Protein AF-A0A7Y5DXU1-F1 (afdb_monomer_lite)

pLDDT: mean 72.19, std 14.6, range [39.81, 94.31]

Secondary structure (DSSP, 8-state):
---HHHHHHHHHHHHHSPPPPPPPPPPP--PPP-TTSTT--TT---SS---HHHHH--TTHHHH-EEPP---TTSSPP--SSPPEETT-PPPPHHHHHHHHHHHSHHHHHHHHHHH--

Structure (mmCIF, N/CA/C/O backbone):
data_AF-A0A7Y5DXU1-F1
#
_entry.id   AF-A0A7Y5DXU1-F1
#
loop_
_atom_site.group_PDB
_atom_site.id
_atom_site.type_symbol
_atom_site.label_atom_id
_atom_site.label_alt_id
_atom_site.label_comp_id
_atom_site.label_asym_id
_atom_site.label_entity_id
_atom_site.label_seq_id
_atom_site.pdbx_PDB_ins_code
_atom_site.Cartn_x
_atom_site.Cartn_y
_atom_site.Cartn_z
_atom_site.occupancy
_atom_site.B_iso_or_equiv
_atom_site.auth_seq_id
_atom_site.auth_comp_id
_atom_site.auth_asym_id
_atom_site.auth_atom_id
_atom_site.pdbx_PDB_model_num
ATOM 1 N N . MET A 1 1 ? -37.213 12.270 24.564 1.00 73.56 1 MET A N 1
ATOM 2 C CA . MET A 1 1 ? -37.061 13.292 23.502 1.00 73.56 1 MET A CA 1
ATOM 3 C C . MET A 1 1 ? -35.774 14.067 23.729 1.00 73.56 1 MET A C 1
ATOM 5 O O . MET A 1 1 ? -35.425 14.282 24.883 1.00 73.56 1 MET A O 1
ATOM 9 N N . ALA A 1 2 ? -35.077 14.469 22.664 1.00 76.50 2 ALA A N 1
ATOM 10 C CA . ALA A 1 2 ? -33.925 15.363 22.786 1.00 76.50 2 ALA A CA 1
ATOM 11 C C . ALA A 1 2 ? -34.394 16.794 23.092 1.00 76.50 2 ALA A C 1
ATOM 13 O O . ALA A 1 2 ? -35.406 17.246 22.555 1.00 76.50 2 ALA A O 1
ATOM 14 N N . THR A 1 3 ? -33.677 17.507 23.956 1.00 91.75 3 THR A N 1
ATOM 15 C CA . THR A 1 3 ? -34.022 18.891 24.316 1.00 91.75 3 THR A CA 1
ATOM 16 C C . THR A 1 3 ? -33.665 19.863 23.186 1.00 91.75 3 THR A C 1
ATOM 18 O O . THR A 1 3 ? -32.776 19.586 22.379 1.00 91.75 3 THR A O 1
ATOM 21 N N . LYS A 1 4 ? -34.296 21.049 23.147 1.00 90.94 4 LYS A N 1
ATOM 22 C CA . LYS A 1 4 ? -33.986 22.107 22.155 1.00 90.94 4 LYS A CA 1
ATOM 23 C C . LYS A 1 4 ? -32.494 22.484 22.122 1.00 90.94 4 LYS A C 1
ATOM 25 O O . LYS A 1 4 ? -31.951 22.834 21.080 1.00 90.94 4 LYS A O 1
ATOM 30 N N . ALA A 1 5 ? -31.810 22.392 23.263 1.00 89.06 5 ALA A N 1
ATOM 31 C CA . ALA A 1 5 ? -30.372 22.638 23.348 1.00 89.06 5 ALA A CA 1
ATOM 32 C C . ALA A 1 5 ? -29.541 21.508 22.711 1.00 89.06 5 ALA A C 1
ATOM 34 O O . ALA A 1 5 ? -28.512 21.769 22.089 1.00 89.06 5 ALA A O 1
ATOM 35 N N . GLN A 1 6 ? -29.982 20.253 22.843 1.00 87.75 6 GLN A N 1
ATOM 36 C CA . GLN A 1 6 ? -29.325 19.104 22.216 1.00 87.75 6 GLN A CA 1
ATOM 37 C C . GLN A 1 6 ? -29.503 19.112 20.696 1.00 87.75 6 GLN A C 1
ATOM 39 O O . GLN A 1 6 ? -28.549 18.811 19.981 1.00 87.75 6 GLN A O 1
ATOM 44 N N . THR A 1 7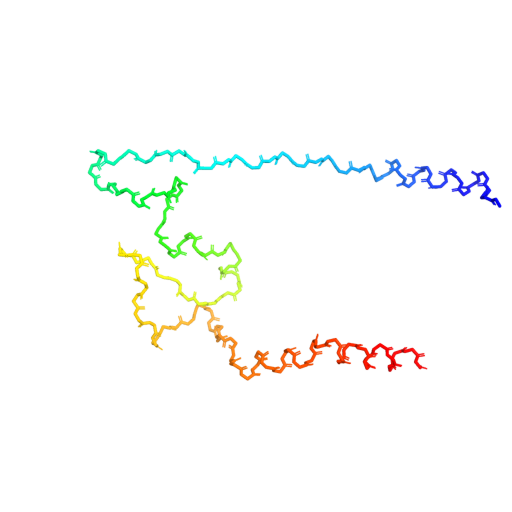 ? -30.680 19.502 20.195 1.00 91.25 7 THR A N 1
ATOM 45 C CA . THR A 1 7 ? -30.907 19.628 18.748 1.00 91.25 7 THR A CA 1
ATOM 46 C C . THR A 1 7 ? -30.045 20.732 18.143 1.00 91.25 7 THR A C 1
ATOM 48 O O . THR A 1 7 ? -29.396 20.480 17.133 1.00 91.25 7 THR A O 1
ATOM 51 N N . LYS A 1 8 ? -29.938 21.900 18.796 1.00 94.31 8 LYS A N 1
ATOM 52 C CA . LYS A 1 8 ? -29.071 22.998 18.335 1.00 94.31 8 LYS A CA 1
ATOM 53 C C . LYS A 1 8 ? -27.597 22.586 18.267 1.00 94.31 8 LYS A C 1
ATOM 55 O O . LYS A 1 8 ? -26.982 22.720 17.220 1.00 94.31 8 LYS A O 1
ATOM 60 N N . ARG A 1 9 ? -27.058 21.978 19.332 1.00 92.19 9 ARG A N 1
ATOM 61 C CA . ARG A 1 9 ? -25.664 21.488 19.338 1.00 92.19 9 ARG A CA 1
ATOM 62 C C . ARG A 1 9 ? -25.399 20.442 18.253 1.00 92.19 9 ARG A C 1
ATOM 64 O O . ARG A 1 9 ? -24.319 20.425 17.673 1.00 92.19 9 ARG A O 1
ATOM 71 N N . ALA A 1 10 ? -26.362 19.560 17.988 1.00 89.81 10 ALA A N 1
ATOM 72 C CA . ALA A 1 10 ? -26.242 18.574 16.919 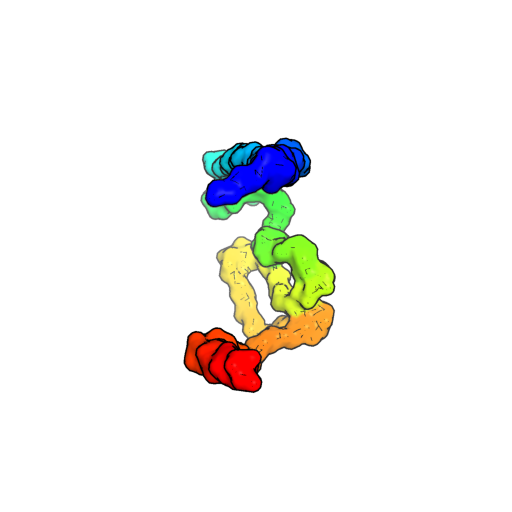1.00 89.81 10 ALA A CA 1
ATOM 73 C C . ALA A 1 10 ? -26.280 19.222 15.525 1.00 89.81 10 ALA A C 1
ATOM 75 O O . ALA A 1 10 ? -25.597 18.743 14.622 1.00 89.81 10 ALA A O 1
ATOM 76 N N . GLN A 1 11 ? -27.052 20.299 15.358 1.00 89.75 11 GLN A N 1
ATOM 77 C CA . GLN A 1 11 ? -27.069 21.116 14.146 1.00 89.75 11 GLN A CA 1
ATOM 78 C C . GLN A 1 11 ? -25.698 21.778 13.935 1.00 89.75 11 GLN A C 1
ATOM 80 O O . GLN A 1 11 ? -25.049 21.515 12.926 1.00 89.75 11 GLN A O 1
ATOM 85 N N . ASP A 1 12 ? -25.196 22.484 14.955 1.00 93.38 12 ASP A N 1
ATOM 86 C CA . ASP A 1 12 ? -23.906 23.184 14.924 1.00 93.38 12 ASP A CA 1
ATOM 87 C C . ASP A 1 12 ? -22.746 22.226 14.577 1.00 93.38 12 ASP A C 1
ATOM 89 O O . ASP A 1 12 ? -21.838 22.565 13.820 1.00 93.38 12 ASP A O 1
ATOM 93 N N . GLN A 1 13 ? -22.779 20.984 15.082 1.00 88.81 13 GLN A N 1
ATOM 94 C CA . GLN A 1 13 ? -21.768 19.962 14.777 1.00 88.81 13 GLN A CA 1
ATOM 95 C C . GLN A 1 13 ? -21.805 19.454 13.330 1.00 88.81 13 GLN A C 1
ATOM 97 O O . GLN A 1 13 ? -20.749 19.106 12.788 1.00 88.81 13 GLN A O 1
ATOM 102 N N . ARG A 1 14 ? -22.994 19.373 12.718 1.00 85.81 14 ARG A N 1
ATOM 103 C CA . ARG A 1 14 ? -23.154 18.987 11.306 1.00 85.81 14 ARG A CA 1
ATOM 104 C C . ARG A 1 14 ? -22.691 20.111 10.390 1.00 85.81 14 ARG A C 1
ATOM 106 O O . ARG A 1 14 ? -21.968 19.838 9.436 1.00 85.81 14 ARG A O 1
ATOM 113 N N . ASP A 1 15 ? -23.038 21.347 10.732 1.00 88.50 15 ASP A N 1
ATOM 114 C CA . ASP A 1 15 ? -22.671 22.533 9.957 1.00 88.50 15 ASP A CA 1
ATOM 115 C C . ASP A 1 15 ? -21.162 22.807 10.038 1.00 88.50 15 ASP A C 1
ATOM 117 O O . ASP A 1 15 ? -20.537 23.158 9.040 1.00 88.50 15 ASP A O 1
ATOM 121 N N . ALA A 1 16 ? -20.538 22.538 11.192 1.00 89.06 16 ALA A N 1
ATOM 122 C CA . ALA A 1 16 ? -19.086 22.615 11.358 1.00 89.06 16 ALA A CA 1
ATOM 123 C C . ALA A 1 16 ? -18.314 21.531 10.578 1.00 89.06 16 ALA A C 1
ATOM 125 O O . ALA A 1 16 ? -17.126 21.701 10.301 1.00 89.06 16 ALA A O 1
ATOM 126 N N . ASN A 1 17 ? -18.955 20.409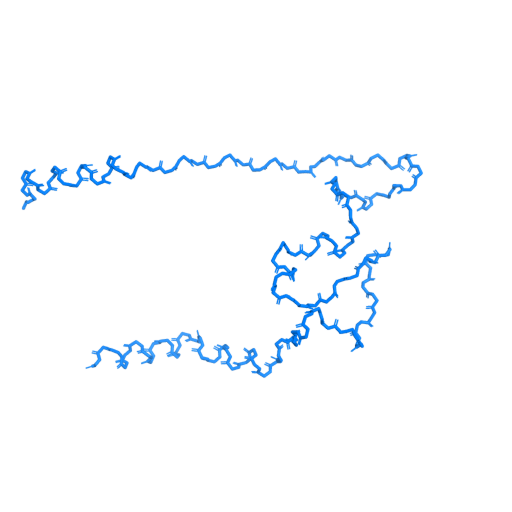 10.229 1.00 84.88 17 ASN A N 1
ATOM 127 C CA . ASN A 1 17 ? -18.321 19.281 9.540 1.00 84.88 17 ASN A CA 1
ATOM 128 C C . ASN A 1 17 ? -19.140 18.841 8.318 1.00 84.88 17 ASN A C 1
ATOM 130 O O . ASN A 1 17 ? -19.653 17.714 8.296 1.00 84.88 17 ASN A O 1
ATOM 134 N N . PRO A 1 18 ? -19.245 19.690 7.279 1.00 84.75 18 PRO A N 1
ATOM 135 C CA . PRO A 1 18 ? -19.992 19.336 6.087 1.00 84.75 18 PRO A CA 1
ATOM 136 C C . PRO A 1 18 ? -19.388 18.081 5.433 1.00 84.75 18 PRO A C 1
ATOM 138 O O . PRO A 1 18 ? -18.163 17.875 5.459 1.00 84.75 18 PRO A O 1
ATOM 141 N N . PRO A 1 19 ? -20.219 17.211 4.833 1.00 82.38 19 PRO A N 1
ATOM 142 C CA . PRO A 1 19 ? -19.732 16.020 4.159 1.00 82.38 19 PRO A CA 1
ATOM 143 C C . PRO A 1 19 ? -18.765 16.419 3.043 1.00 82.38 19 PRO A C 1
ATOM 145 O O . PRO A 1 19 ? -19.070 17.248 2.187 1.00 82.38 19 PRO A O 1
ATOM 148 N N . LYS A 1 20 ? -17.572 15.814 3.045 1.00 84.62 20 LYS A N 1
ATOM 149 C CA . LYS A 1 20 ? -16.567 16.097 2.015 1.00 84.62 20 LYS A CA 1
ATOM 150 C C . LYS A 1 20 ? -17.123 15.714 0.640 1.00 84.62 20 LYS A C 1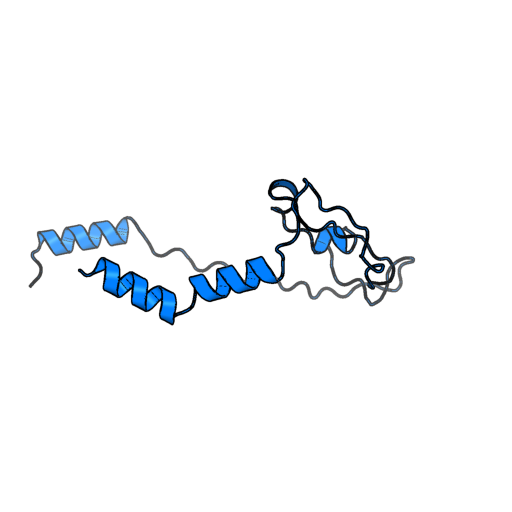
ATOM 152 O O . LYS A 1 20 ? -17.639 14.600 0.500 1.00 84.62 20 LYS A O 1
ATOM 157 N N . PRO A 1 21 ? -16.963 16.570 -0.384 1.00 85.94 21 PRO A N 1
ATOM 158 C CA . PRO A 1 21 ? -17.400 16.241 -1.731 1.00 85.94 21 PRO A CA 1
ATOM 159 C C . PRO A 1 21 ? -16.698 14.970 -2.222 1.00 85.94 21 PRO A C 1
ATOM 161 O O . PRO A 1 21 ? -15.525 14.715 -1.913 1.00 85.94 21 PRO A O 1
ATOM 164 N N . LYS A 1 22 ? -17.419 14.152 -2.998 1.00 84.62 22 LYS A N 1
ATOM 165 C CA . LYS A 1 22 ? -16.834 12.972 -3.643 1.00 84.62 22 LYS A CA 1
ATOM 166 C C . LYS A 1 22 ? -15.704 13.429 -4.567 1.00 84.62 22 LYS A C 1
ATOM 168 O O . LYS A 1 22 ? -15.881 14.320 -5.391 1.00 84.62 22 LYS A O 1
ATOM 173 N N . LYS A 1 23 ? -14.531 12.808 -4.434 1.00 82.94 23 LYS A N 1
ATOM 174 C CA . LYS A 1 23 ? -13.402 13.075 -5.333 1.00 82.94 23 LYS A CA 1
ATOM 175 C C . LYS A 1 23 ? -13.740 12.571 -6.733 1.00 82.94 23 LYS A C 1
ATOM 177 O O . LYS A 1 23 ? -14.247 11.457 -6.865 1.00 82.94 23 LYS A O 1
ATOM 182 N N . ALA A 1 24 ? -13.397 13.355 -7.753 1.00 84.81 24 ALA A N 1
ATOM 183 C CA . ALA A 1 24 ? -13.500 12.928 -9.142 1.00 84.81 24 ALA A CA 1
ATOM 184 C C . ALA A 1 24 ? -12.719 11.622 -9.378 1.00 84.81 24 ALA A C 1
ATOM 186 O O . ALA A 1 24 ? -11.668 11.378 -8.767 1.00 84.81 24 ALA A O 1
ATOM 187 N N . ALA A 1 25 ? -13.239 10.781 -10.273 1.00 80.12 25 ALA A N 1
ATOM 188 C CA . ALA A 1 25 ? -12.534 9.590 -10.717 1.00 80.12 25 ALA A CA 1
ATOM 189 C C . ALA A 1 25 ? -11.210 9.997 -11.379 1.00 80.12 25 ALA A C 1
ATOM 191 O O . ALA A 1 25 ? -11.131 10.979 -12.114 1.00 80.12 25 ALA A O 1
ATOM 192 N N . ARG A 1 26 ? -10.142 9.246 -11.104 1.00 74.25 26 ARG A N 1
ATOM 193 C CA . ARG A 1 26 ? -8.847 9.502 -11.744 1.00 74.25 26 ARG A CA 1
ATOM 194 C C . ARG A 1 26 ? -8.965 9.113 -13.222 1.00 74.25 26 ARG A C 1
ATOM 196 O O . ARG A 1 26 ? -9.498 8.031 -13.480 1.00 74.25 26 ARG A O 1
ATOM 203 N N . PRO A 1 27 ? -8.448 9.921 -14.163 1.00 67.38 27 PRO A N 1
ATOM 204 C CA . PRO A 1 27 ? -8.499 9.577 -15.576 1.00 67.38 27 PRO A CA 1
ATOM 205 C C . PRO A 1 27 ? -7.812 8.229 -15.816 1.00 67.38 27 PRO A C 1
ATOM 207 O O . PRO A 1 27 ? -6.748 7.941 -15.241 1.00 67.38 27 PRO A O 1
ATOM 210 N N . ARG A 1 28 ? -8.443 7.390 -16.644 1.00 60.78 28 ARG A N 1
ATOM 211 C CA . ARG A 1 28 ? -7.817 6.163 -17.137 1.00 60.78 28 ARG A CA 1
ATOM 212 C C . ARG A 1 28 ? -6.639 6.544 -18.033 1.00 60.78 28 ARG A C 1
ATOM 214 O O . ARG A 1 28 ? -6.647 7.580 -18.688 1.00 60.78 28 ARG A O 1
ATOM 221 N N . ARG A 1 29 ? -5.577 5.743 -17.985 1.00 56.78 29 ARG A N 1
ATOM 222 C CA . ARG A 1 29 ? -4.329 5.988 -18.725 1.00 56.78 29 ARG A CA 1
ATOM 223 C C . ARG A 1 29 ? -4.255 4.991 -19.869 1.00 56.78 29 ARG A C 1
ATOM 225 O O . ARG A 1 29 ? -3.350 4.158 -19.881 1.00 56.78 29 ARG A O 1
ATOM 232 N N . ASP A 1 30 ? -5.246 5.086 -20.745 1.00 51.84 30 ASP A N 1
ATOM 233 C CA . ASP A 1 30 ? -5.487 4.168 -21.861 1.00 51.84 30 ASP A CA 1
ATOM 234 C C . ASP A 1 30 ? -5.048 4.815 -23.187 1.00 51.84 30 ASP A C 1
ATOM 236 O O . ASP A 1 30 ? -5.642 4.581 -24.226 1.00 51.84 30 ASP A O 1
ATOM 240 N N . ILE A 1 31 ? -4.025 5.678 -23.141 1.00 57.16 31 ILE A N 1
ATOM 241 C CA . ILE A 1 31 ? -3.411 6.234 -24.349 1.00 57.16 31 ILE A CA 1
ATOM 242 C C . ILE A 1 31 ? -2.506 5.151 -24.926 1.00 57.16 31 ILE A C 1
ATOM 244 O O . ILE A 1 31 ? -1.580 4.689 -24.243 1.00 57.16 31 ILE A O 1
ATOM 248 N N . ASP A 1 32 ? -2.803 4.744 -26.155 1.00 56.44 32 ASP A N 1
ATOM 249 C CA . ASP A 1 32 ? -1.994 3.790 -26.895 1.00 56.44 32 ASP A CA 1
ATOM 250 C C . ASP A 1 32 ? -0.619 4.368 -27.232 1.00 56.44 32 ASP A C 1
ATOM 252 O O . ASP A 1 32 ? -0.408 5.576 -27.357 1.00 56.44 32 ASP A O 1
ATOM 256 N N . VAL A 1 33 ? 0.354 3.470 -27.287 1.00 59.50 33 VAL A N 1
ATOM 257 C CA . VAL A 1 33 ? 1.764 3.799 -27.445 1.00 59.50 33 VAL A CA 1
ATOM 258 C C . VAL A 1 33 ? 2.086 3.709 -28.925 1.00 59.50 33 VAL A C 1
ATOM 260 O O . VAL A 1 33 ? 1.878 2.662 -29.528 1.00 59.50 33 VAL A O 1
ATOM 263 N N . ASP A 1 34 ? 2.592 4.795 -29.502 1.00 63.00 34 ASP A N 1
ATOM 264 C CA . ASP A 1 34 ? 3.033 4.818 -30.896 1.00 63.00 34 ASP A CA 1
ATOM 265 C C . ASP A 1 34 ? 4.345 4.031 -31.055 1.00 63.00 34 ASP A C 1
ATOM 267 O O . ASP A 1 34 ? 5.432 4.525 -30.745 1.00 63.00 34 ASP A O 1
ATOM 271 N N . THR A 1 35 ? 4.224 2.785 -31.512 1.00 62.00 35 THR A N 1
ATOM 272 C CA . THR A 1 35 ? 5.330 1.836 -31.701 1.00 62.00 35 THR A CA 1
ATOM 273 C C . THR A 1 35 ? 6.119 2.052 -32.992 1.00 62.00 35 THR A C 1
ATOM 275 O O . THR A 1 35 ? 7.066 1.313 -33.239 1.00 62.00 35 THR A O 1
ATOM 278 N N . ALA A 1 36 ? 5.748 3.024 -33.834 1.00 69.75 36 ALA A N 1
ATOM 279 C CA . ALA A 1 36 ? 6.486 3.326 -35.063 1.00 69.75 36 ALA A CA 1
ATOM 280 C C . ALA A 1 36 ? 7.786 4.107 -34.794 1.00 69.75 36 ALA A C 1
ATOM 282 O O . ALA A 1 36 ? 8.655 4.203 -35.660 1.00 69.75 36 ALA A O 1
ATOM 283 N N . LYS A 1 37 ? 7.942 4.668 -33.588 1.00 68.06 37 LYS A N 1
ATOM 284 C CA . LYS A 1 37 ? 9.133 5.421 -33.189 1.00 68.06 37 LYS A CA 1
ATOM 285 C C . LYS A 1 37 ? 10.277 4.481 -32.767 1.00 68.06 37 LYS A C 1
ATOM 287 O O . LYS A 1 37 ? 10.047 3.569 -31.966 1.00 68.06 37 LYS A O 1
ATOM 292 N N . PRO A 1 38 ? 11.526 4.726 -33.212 1.00 59.62 38 PRO A N 1
ATOM 293 C CA . PRO A 1 38 ? 12.689 3.979 -32.739 1.00 59.62 38 PRO A CA 1
ATOM 294 C C . PRO A 1 38 ? 12.789 4.013 -31.208 1.00 59.62 38 PRO A C 1
ATOM 296 O O . PRO A 1 38 ? 12.730 5.079 -30.596 1.00 59.62 38 PRO A O 1
ATOM 299 N N . GLY A 1 39 ? 12.942 2.841 -30.585 1.00 60.91 39 GLY A N 1
ATOM 300 C CA . GLY A 1 39 ? 13.068 2.712 -29.128 1.00 60.91 39 GLY A CA 1
ATOM 301 C C . GLY A 1 39 ? 11.750 2.605 -28.350 1.00 60.91 39 GLY A C 1
ATOM 302 O O . GLY A 1 39 ? 11.787 2.683 -27.123 1.00 60.91 39 GLY A O 1
ATOM 303 N N . VAL A 1 40 ? 10.609 2.402 -29.024 1.00 54.28 40 VAL A N 1
ATOM 304 C CA . VAL A 1 40 ? 9.290 2.230 -28.390 1.00 54.28 40 VAL A CA 1
ATOM 305 C C . VAL A 1 40 ? 8.714 0.842 -28.706 1.00 54.28 40 VAL A C 1
ATOM 307 O O . VAL A 1 40 ? 8.530 0.477 -29.861 1.00 54.28 40 VAL A O 1
ATOM 310 N N . SER A 1 41 ? 8.419 0.045 -27.679 1.00 59.78 41 SER A N 1
ATOM 311 C CA . SER A 1 41 ? 7.848 -1.305 -27.789 1.00 59.78 41 SER A CA 1
ATOM 312 C C . SER A 1 41 ? 6.339 -1.324 -27.515 1.00 59.78 41 SER A C 1
ATOM 314 O O . SER A 1 41 ? 5.823 -0.546 -26.716 1.00 59.78 41 SER A O 1
ATOM 316 N N . ALA A 1 42 ? 5.619 -2.305 -28.070 1.00 55.22 42 ALA A N 1
ATOM 317 C CA . ALA A 1 42 ? 4.190 -2.533 -27.787 1.00 55.22 42 ALA A CA 1
ATOM 318 C C . ALA A 1 42 ? 3.884 -2.828 -26.298 1.00 55.22 42 ALA A C 1
ATOM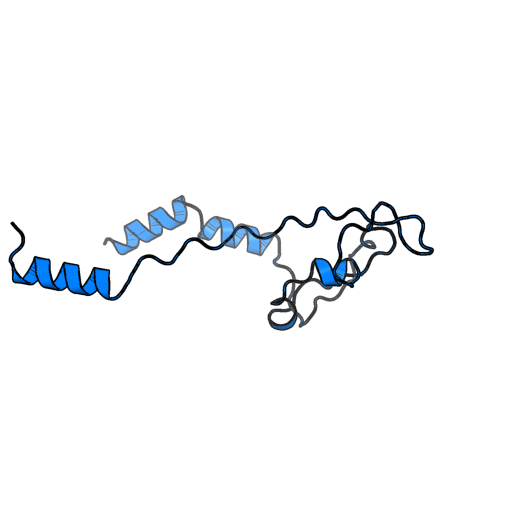 320 O O . ALA A 1 42 ? 2.732 -2.790 -25.860 1.00 55.22 42 ALA A O 1
ATOM 321 N N . SER A 1 43 ? 4.919 -3.119 -25.502 1.00 51.94 43 SER A N 1
ATOM 322 C CA . SER A 1 43 ? 4.826 -3.316 -24.054 1.00 51.94 43 SER A CA 1
ATOM 323 C C . SER A 1 43 ? 4.988 -2.022 -23.242 1.00 51.94 43 SER A C 1
ATOM 325 O O . SER A 1 43 ? 4.725 -2.025 -22.033 1.00 51.94 43 SER A O 1
ATOM 327 N N . ASP A 1 44 ? 5.342 -0.904 -23.888 1.00 52.62 44 ASP A N 1
ATOM 328 C CA . ASP A 1 44 ? 5.611 0.396 -23.260 1.00 52.62 44 ASP A CA 1
ATOM 329 C C . ASP A 1 44 ? 4.351 1.162 -22.857 1.00 52.62 44 ASP A C 1
ATOM 331 O O . ASP A 1 44 ? 4.260 2.381 -22.953 1.00 52.62 44 ASP A O 1
ATOM 335 N N . ARG A 1 45 ? 3.366 0.484 -22.267 1.00 48.75 45 ARG A N 1
ATOM 336 C CA . ARG A 1 45 ? 2.337 1.191 -21.503 1.00 48.75 45 ARG A CA 1
ATOM 337 C C . ARG A 1 45 ? 2.975 1.768 -20.242 1.00 48.75 45 ARG A C 1
ATOM 339 O O . ARG A 1 45 ? 3.108 1.069 -19.234 1.00 48.75 45 ARG A O 1
ATOM 346 N N . LYS A 1 46 ? 3.319 3.058 -20.286 1.00 48.50 46 LYS A N 1
ATOM 347 C CA . LYS A 1 46 ? 2.737 4.147 -19.467 1.00 48.50 46 LYS A CA 1
ATOM 348 C C . LYS A 1 46 ? 3.566 5.421 -19.658 1.00 48.50 46 LYS A C 1
ATOM 350 O O . LYS A 1 46 ? 4.732 5.464 -19.282 1.00 48.50 46 LYS A O 1
ATOM 355 N N . VAL A 1 47 ? 2.912 6.491 -20.099 1.00 39.81 47 VAL A N 1
ATOM 356 C CA . VAL A 1 47 ? 3.401 7.868 -19.946 1.00 39.81 47 VAL A CA 1
ATOM 357 C C . VAL A 1 47 ? 3.794 8.109 -18.476 1.00 39.81 47 VAL A C 1
ATOM 359 O O . VAL A 1 47 ? 2.979 7.916 -17.565 1.00 39.81 47 VAL A O 1
ATOM 362 N N . GLY A 1 48 ? 5.059 8.483 -18.255 1.00 43.19 48 GLY A N 1
ATOM 363 C CA . GLY A 1 48 ? 5.678 8.679 -16.939 1.00 43.19 48 GLY A CA 1
ATOM 364 C C . GLY A 1 48 ? 7.048 8.005 -16.849 1.00 43.19 48 GLY A C 1
ATOM 365 O O . GLY A 1 48 ? 7.164 6.911 -16.302 1.00 43.19 48 GLY A O 1
ATOM 366 N N . ALA A 1 49 ? 8.054 8.674 -17.414 1.00 46.03 49 ALA A N 1
ATOM 367 C CA . ALA A 1 49 ? 9.448 8.262 -17.544 1.00 46.03 49 ALA A CA 1
ATOM 368 C C . ALA A 1 49 ? 10.024 7.531 -16.315 1.00 46.03 49 ALA A C 1
ATOM 370 O O . ALA A 1 49 ? 10.104 8.084 -15.218 1.00 46.03 49 ALA A O 1
ATOM 371 N N . GLY A 1 50 ? 10.475 6.292 -16.522 1.00 56.00 50 GLY A N 1
ATOM 372 C CA . GLY A 1 50 ? 11.309 5.577 -15.564 1.00 56.00 50 GLY A CA 1
ATOM 373 C C . GLY A 1 50 ? 11.202 4.055 -15.676 1.00 56.00 50 GLY A C 1
ATOM 374 O O . GLY A 1 50 ? 10.117 3.483 -15.804 1.00 56.00 50 GLY A O 1
ATOM 375 N N . GLY A 1 51 ? 12.348 3.370 -15.603 1.00 58.31 51 GLY A N 1
ATOM 376 C CA . GLY A 1 51 ? 12.403 1.908 -15.680 1.00 58.31 51 GLY A CA 1
ATOM 377 C C . GLY A 1 51 ? 11.615 1.198 -14.564 1.00 58.31 51 GLY A C 1
ATOM 378 O O . GLY A 1 51 ? 11.149 1.810 -13.598 1.00 58.31 51 GLY A O 1
ATOM 379 N N . THR A 1 52 ? 11.452 -0.123 -14.682 1.00 62.88 52 THR A N 1
ATOM 380 C CA . THR A 1 52 ? 10.611 -0.964 -13.798 1.00 62.88 52 THR A CA 1
ATOM 381 C C . THR A 1 52 ? 10.850 -0.784 -12.291 1.00 62.88 52 THR A C 1
ATOM 383 O O . THR A 1 52 ? 9.909 -0.967 -11.514 1.00 62.88 52 THR A O 1
ATOM 386 N N . ALA A 1 53 ? 12.043 -0.377 -11.846 1.00 63.19 53 ALA A N 1
ATOM 387 C CA . ALA A 1 53 ? 12.302 -0.056 -10.443 1.00 63.19 53 ALA A CA 1
ATOM 388 C C . ALA A 1 53 ? 11.552 1.189 -9.980 1.00 63.19 53 ALA A C 1
ATOM 390 O O . ALA A 1 53 ? 10.945 1.183 -8.913 1.00 63.19 53 ALA A O 1
ATOM 391 N N . THR A 1 54 ? 11.600 2.247 -10.783 1.00 64.31 54 THR A N 1
ATOM 392 C CA . THR A 1 54 ? 11.039 3.557 -10.437 1.00 64.31 54 THR A CA 1
ATOM 393 C C . THR A 1 54 ? 9.512 3.514 -10.387 1.00 64.31 54 THR A C 1
ATOM 395 O O . THR A 1 54 ? 8.918 4.054 -9.458 1.00 64.31 54 THR A O 1
ATOM 398 N N . ARG A 1 55 ? 8.873 2.755 -11.290 1.00 64.12 55 ARG A N 1
ATOM 399 C CA . ARG A 1 55 ? 7.415 2.530 -11.287 1.00 64.12 55 ARG A CA 1
ATOM 400 C C . ARG A 1 55 ? 6.920 1.776 -10.054 1.00 64.12 55 ARG A C 1
ATOM 402 O O . ARG A 1 55 ? 5.840 2.062 -9.546 1.00 64.12 55 ARG A O 1
ATOM 409 N N . ASN A 1 56 ? 7.697 0.802 -9.587 1.00 65.69 56 ASN A N 1
ATOM 410 C CA . ASN A 1 56 ? 7.330 -0.051 -8.455 1.00 65.69 56 ASN A CA 1
ATOM 411 C C . ASN A 1 56 ? 7.843 0.486 -7.107 1.00 65.69 56 ASN A C 1
ATOM 413 O O . ASN A 1 56 ? 7.514 -0.057 -6.048 1.00 65.69 56 ASN A O 1
ATOM 417 N N . ALA A 1 57 ? 8.639 1.556 -7.120 1.00 66.88 57 ALA A N 1
ATOM 418 C CA . ALA A 1 57 ? 9.079 2.234 -5.916 1.00 66.88 57 ALA A CA 1
ATOM 419 C C . ALA A 1 57 ? 7.945 3.115 -5.377 1.00 66.88 57 ALA A C 1
ATOM 421 O O . ALA A 1 57 ? 7.516 4.087 -5.993 1.00 66.88 57 ALA A O 1
ATOM 422 N N . SER A 1 58 ? 7.452 2.798 -4.179 1.00 67.25 58 SER A N 1
ATOM 423 C CA . SER A 1 58 ? 6.548 3.720 -3.486 1.00 67.25 58 SER A CA 1
ATOM 424 C C . SER A 1 58 ? 7.292 5.012 -3.120 1.00 67.25 58 SER A C 1
ATOM 426 O O . SER A 1 58 ? 8.464 4.956 -2.752 1.00 67.25 58 SER A O 1
ATOM 428 N N . LYS A 1 59 ? 6.606 6.165 -3.085 1.00 67.56 59 LYS A N 1
ATOM 429 C CA . LYS A 1 59 ? 7.199 7.438 -2.607 1.00 67.56 59 LYS A CA 1
ATOM 430 C C . LYS A 1 59 ? 7.819 7.331 -1.202 1.00 67.56 59 LYS A C 1
ATOM 432 O O . LYS A 1 59 ? 8.729 8.069 -0.854 1.00 67.56 59 LYS A O 1
ATOM 437 N N . ARG A 1 60 ? 7.335 6.389 -0.382 1.00 65.44 60 ARG A N 1
ATOM 438 C CA . ARG A 1 60 ? 7.831 6.131 0.980 1.00 65.44 60 ARG A CA 1
ATOM 439 C C . ARG A 1 60 ? 9.067 5.229 1.015 1.00 65.44 60 ARG A C 1
ATOM 441 O O . ARG A 1 60 ? 9.663 5.103 2.078 1.00 65.44 60 ARG A O 1
ATOM 448 N N . ALA A 1 61 ? 9.437 4.599 -0.100 1.00 65.50 61 ALA A N 1
ATOM 449 C CA . ALA A 1 61 ? 10.563 3.671 -0.167 1.00 65.50 61 ALA A CA 1
ATOM 450 C C . ALA A 1 61 ? 11.896 4.373 0.128 1.00 65.50 61 ALA A C 1
ATOM 452 O O . ALA A 1 61 ? 12.743 3.787 0.791 1.00 65.50 61 ALA A O 1
ATOM 453 N N . ALA A 1 62 ? 12.041 5.643 -0.272 1.00 64.25 62 ALA A N 1
ATOM 454 C CA . ALA A 1 62 ? 13.203 6.459 0.080 1.00 64.25 62 ALA A CA 1
ATOM 455 C C . ALA A 1 62 ? 13.326 6.667 1.602 1.00 64.25 62 ALA A C 1
ATOM 457 O O . ALA A 1 62 ? 14.416 6.581 2.149 1.00 64.25 62 ALA A O 1
ATOM 458 N N . LYS A 1 63 ? 12.198 6.866 2.301 1.00 66.50 63 LYS A N 1
ATOM 459 C CA . LYS A 1 63 ? 12.164 7.139 3.750 1.00 66.50 63 LYS A CA 1
ATOM 460 C C . LYS A 1 63 ? 12.212 5.881 4.623 1.00 66.50 63 LYS A C 1
ATOM 462 O O . LYS A 1 63 ? 12.702 5.936 5.742 1.00 66.50 63 LYS A O 1
ATOM 467 N N . LYS A 1 64 ? 11.641 4.763 4.162 1.00 66.06 64 LYS A N 1
ATOM 468 C CA . LYS A 1 64 ? 11.500 3.525 4.956 1.00 66.06 64 LYS A CA 1
ATOM 469 C C . LYS A 1 64 ? 12.508 2.429 4.600 1.00 66.06 64 LYS A C 1
ATOM 471 O O . LYS A 1 64 ? 12.513 1.394 5.261 1.00 66.06 64 LYS A O 1
ATOM 476 N N . GLY A 1 65 ? 13.320 2.632 3.563 1.00 66.50 65 GLY A N 1
ATOM 477 C CA . GLY A 1 65 ? 14.162 1.576 3.006 1.00 66.50 65 GLY A CA 1
ATOM 478 C C . GLY A 1 65 ? 13.338 0.416 2.431 1.00 66.50 65 GLY A C 1
ATOM 479 O O . GLY A 1 65 ? 12.112 0.495 2.289 1.00 66.50 65 GLY A O 1
ATOM 480 N N . GLY A 1 66 ? 14.012 -0.679 2.075 1.00 68.88 66 GLY A N 1
ATOM 481 C CA . GLY A 1 66 ? 13.355 -1.904 1.619 1.00 68.88 66 GLY A CA 1
ATOM 482 C C . GLY A 1 66 ? 14.110 -2.664 0.533 1.00 68.88 66 GLY A C 1
ATOM 483 O O . GLY A 1 66 ? 15.323 -2.559 0.370 1.00 68.88 66 GLY A O 1
ATOM 484 N N . ALA A 1 67 ? 13.389 -3.498 -0.217 1.00 66.81 67 ALA A N 1
ATOM 485 C CA . ALA A 1 67 ? 14.001 -4.276 -1.287 1.00 66.81 67 ALA A CA 1
ATOM 486 C C . ALA A 1 67 ? 14.428 -3.360 -2.444 1.00 66.81 67 ALA A C 1
ATOM 488 O O . ALA A 1 67 ? 13.568 -2.744 -3.071 1.00 66.81 67 ALA A O 1
ATOM 489 N N . LYS A 1 68 ? 15.725 -3.341 -2.786 1.00 69.31 68 LYS A N 1
ATOM 490 C CA . LYS A 1 68 ? 16.215 -2.637 -3.980 1.00 69.31 68 LYS A CA 1
ATOM 491 C C . LYS A 1 68 ? 15.545 -3.224 -5.228 1.00 69.31 68 LYS A C 1
ATOM 493 O O . LYS A 1 68 ? 15.647 -4.432 -5.493 1.00 69.31 68 LYS A O 1
ATOM 498 N N . LEU A 1 69 ? 14.806 -2.390 -5.953 1.00 72.69 69 LEU A N 1
ATOM 499 C CA . LEU A 1 69 ? 14.196 -2.731 -7.238 1.00 72.69 69 LEU A CA 1
ATOM 500 C C . LEU A 1 69 ? 15.179 -2.363 -8.358 1.00 72.69 69 LEU A C 1
ATOM 502 O O . LEU A 1 69 ? 15.938 -1.412 -8.208 1.00 72.69 69 LEU A O 1
ATOM 506 N N . GLU A 1 70 ? 15.205 -3.138 -9.440 1.00 65.44 70 GLU A N 1
ATOM 507 C CA . GLU A 1 70 ? 16.052 -2.868 -10.611 1.00 65.44 70 GLU A CA 1
ATOM 508 C C . GLU A 1 70 ? 15.191 -2.620 -11.836 1.00 65.44 70 GLU A C 1
ATOM 510 O O . GLU A 1 70 ? 14.091 -3.167 -11.947 1.00 65.44 70 GLU A O 1
ATOM 515 N N . ASN A 1 71 ? 15.725 -1.793 -12.729 1.00 64.31 71 ASN A N 1
ATOM 516 C CA . ASN A 1 71 ? 15.196 -1.622 -14.066 1.00 64.31 71 ASN A CA 1
ATOM 517 C C . ASN A 1 71 ? 15.626 -2.848 -14.879 1.00 64.31 71 ASN A C 1
ATOM 519 O O . ASN A 1 71 ? 16.788 -2.968 -15.245 1.00 64.31 71 ASN A O 1
ATOM 523 N N . SER A 1 72 ? 14.712 -3.792 -15.094 1.00 59.00 72 SER A N 1
ATOM 524 C CA . SER A 1 72 ? 14.924 -4.884 -16.047 1.00 59.00 72 SER A CA 1
ATOM 525 C C . SER A 1 72 ? 14.558 -4.419 -17.453 1.00 59.00 72 SER A C 1
ATOM 527 O O . SER A 1 72 ? 13.432 -3.957 -17.654 1.00 59.00 72 SER A O 1
ATOM 529 N N . ALA A 1 73 ? 15.492 -4.575 -18.396 1.00 57.47 73 ALA A N 1
ATOM 530 C CA . ALA A 1 73 ? 15.280 -4.324 -19.821 1.00 57.47 73 ALA A CA 1
ATOM 531 C C . ALA A 1 73 ? 14.304 -5.333 -20.454 1.00 57.47 73 ALA A C 1
ATOM 533 O O . ALA A 1 73 ? 13.565 -4.990 -21.363 1.00 57.47 73 ALA A O 1
ATOM 534 N N . THR A 1 74 ? 14.244 -6.562 -19.931 1.00 59.47 74 THR A N 1
ATOM 535 C CA . THR A 1 74 ? 13.394 -7.649 -20.454 1.00 59.47 74 THR A CA 1
ATOM 536 C C . THR A 1 74 ? 12.140 -7.890 -19.608 1.00 59.47 74 THR A C 1
ATOM 538 O O . THR A 1 74 ? 11.471 -8.912 -19.746 1.00 59.47 74 THR A O 1
ATOM 541 N N . GLY A 1 75 ? 11.849 -7.010 -18.642 1.00 54.56 75 GLY A N 1
ATOM 542 C CA . GLY A 1 75 ? 10.749 -7.173 -17.682 1.00 54.56 75 GLY A CA 1
ATOM 543 C C . GLY A 1 75 ? 10.939 -8.305 -16.658 1.00 54.56 75 GLY A C 1
ATOM 544 O O . GLY A 1 75 ? 10.260 -8.318 -15.630 1.00 54.56 75 GLY A O 1
ATOM 545 N N . LYS A 1 76 ? 11.894 -9.222 -16.867 1.00 55.59 76 LYS A N 1
ATOM 546 C CA . LYS A 1 76 ? 12.243 -10.291 -15.924 1.00 55.59 76 LYS A CA 1
ATOM 547 C C . LYS A 1 76 ? 13.288 -9.793 -14.921 1.00 55.59 76 LYS A C 1
ATOM 549 O O . LYS A 1 76 ? 14.381 -9.390 -15.325 1.00 55.59 76 LYS A O 1
ATOM 554 N N . PRO A 1 77 ? 13.003 -9.783 -13.608 1.00 55.19 77 PRO A N 1
ATOM 555 C CA . PRO A 1 77 ? 14.001 -9.402 -12.619 1.00 55.19 77 PRO A CA 1
ATOM 556 C C . PRO A 1 77 ? 15.147 -10.426 -12.603 1.00 55.19 77 PRO A C 1
ATOM 558 O O . PRO A 1 77 ? 14.902 -11.619 -12.427 1.00 55.19 77 PRO A O 1
ATOM 561 N N . SER A 1 78 ? 16.393 -9.956 -12.742 1.00 58.94 78 SER A N 1
ATOM 562 C CA . SER A 1 78 ? 17.596 -10.780 -12.547 1.00 58.94 78 SER A CA 1
ATOM 563 C C . SER A 1 78 ? 17.537 -11.495 -11.187 1.00 58.94 78 SER A C 1
ATOM 565 O O . SER A 1 78 ? 17.121 -10.903 -10.180 1.00 58.94 78 SER A O 1
ATOM 567 N N . ARG A 1 79 ? 17.890 -12.789 -11.167 1.00 57.91 79 ARG A N 1
ATOM 568 C CA . ARG A 1 79 ? 17.748 -13.702 -10.020 1.00 57.91 79 ARG A CA 1
ATOM 569 C C . ARG A 1 79 ? 18.433 -13.121 -8.772 1.00 57.91 79 ARG A C 1
ATOM 571 O O . ARG A 1 79 ? 19.648 -13.132 -8.621 1.00 57.91 79 ARG A O 1
ATOM 578 N N . LYS A 1 80 ? 17.612 -12.587 -7.860 1.00 58.97 80 LYS A N 1
ATOM 579 C CA 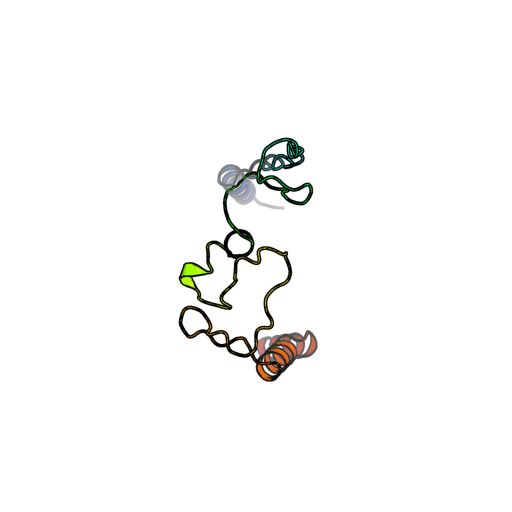. LYS A 1 80 ? 18.010 -12.007 -6.570 1.00 58.97 80 LYS A CA 1
ATOM 580 C C . LYS A 1 80 ? 18.337 -13.104 -5.549 1.00 58.97 80 LYS A C 1
ATOM 582 O O . LYS A 1 80 ? 17.407 -13.618 -4.933 1.00 58.97 80 LYS A O 1
ATOM 587 N N . SER A 1 81 ? 19.610 -13.363 -5.257 1.00 54.69 81 SER A N 1
ATOM 588 C CA . SER A 1 81 ? 20.007 -13.932 -3.949 1.00 54.69 81 SER A CA 1
ATOM 589 C C . SER A 1 81 ? 20.982 -13.033 -3.175 1.00 54.69 81 SER A C 1
ATOM 591 O O . SER A 1 81 ? 20.935 -13.004 -1.951 1.00 54.69 81 SER A O 1
ATOM 593 N N . THR A 1 82 ? 21.764 -12.190 -3.855 1.00 55.66 82 THR A N 1
ATOM 594 C CA . THR A 1 82 ? 22.831 -11.367 -3.244 1.00 55.66 82 THR A CA 1
ATOM 595 C C . THR A 1 82 ? 22.465 -9.896 -3.017 1.00 55.66 82 THR A C 1
ATOM 597 O O . THR A 1 82 ? 23.283 -9.095 -2.561 1.00 55.66 82 THR A O 1
ATOM 600 N N . ARG A 1 83 ? 21.231 -9.484 -3.331 1.00 64.94 83 ARG A N 1
ATOM 601 C CA . ARG A 1 83 ? 20.898 -8.055 -3.390 1.00 64.94 83 ARG A CA 1
ATOM 602 C C . ARG A 1 83 ? 20.717 -7.442 -2.001 1.00 64.94 83 ARG A C 1
ATOM 604 O O . ARG A 1 83 ? 19.811 -7.821 -1.257 1.00 64.94 83 ARG A O 1
ATOM 611 N N . LYS A 1 84 ? 21.535 -6.434 -1.689 1.00 60.81 84 LYS A N 1
ATOM 612 C CA . LYS A 1 84 ? 21.421 -5.636 -0.462 1.00 60.81 84 LYS A CA 1
ATOM 613 C C . LYS A 1 84 ? 20.098 -4.858 -0.447 1.00 60.81 84 LYS A C 1
ATOM 615 O O . LYS A 1 84 ? 19.630 -4.359 -1.475 1.00 60.81 84 LYS A O 1
ATOM 620 N N . ALA A 1 85 ? 19.478 -4.779 0.725 1.00 63.19 85 ALA A N 1
ATOM 621 C CA . ALA A 1 85 ? 18.338 -3.903 0.952 1.00 63.19 85 ALA A CA 1
ATOM 622 C C . ALA A 1 85 ? 18.800 -2.442 1.020 1.00 63.19 85 ALA A C 1
ATOM 624 O O . ALA A 1 85 ? 19.893 -2.159 1.512 1.00 63.19 85 ALA A O 1
ATOM 625 N N . THR A 1 86 ? 17.971 -1.514 0.547 1.00 64.38 86 THR A N 1
ATOM 626 C CA . THR A 1 86 ? 18.220 -0.085 0.745 1.00 64.38 86 THR A CA 1
ATOM 627 C C . THR A 1 86 ? 17.979 0.269 2.215 1.00 64.38 86 THR A C 1
ATOM 629 O O . THR A 1 86 ? 16.967 -0.134 2.795 1.00 64.38 86 THR A O 1
ATOM 632 N N . GLY A 1 87 ? 18.928 0.987 2.828 1.00 64.50 87 GLY A N 1
ATOM 633 C CA . GLY A 1 87 ? 18.841 1.437 4.225 1.00 64.50 87 GLY A CA 1
ATOM 634 C C . GLY A 1 87 ? 18.989 0.336 5.284 1.00 64.50 87 GLY A C 1
ATOM 635 O O . GLY A 1 87 ? 18.438 0.473 6.368 1.00 64.50 87 GLY A O 1
ATOM 636 N N . GLY A 1 88 ? 19.641 -0.795 4.973 1.00 60.44 88 GLY A N 1
ATOM 637 C CA . GLY A 1 88 ? 19.893 -1.876 5.947 1.00 60.44 88 GLY A CA 1
ATOM 638 C C . GLY A 1 88 ? 18.651 -2.671 6.388 1.00 60.44 88 GLY A C 1
ATOM 639 O O . GLY A 1 88 ? 18.761 -3.620 7.166 1.00 60.44 88 GLY A O 1
ATOM 640 N N . ALA A 1 89 ? 17.469 -2.336 5.864 1.00 64.25 89 ALA A N 1
ATOM 641 C CA . ALA A 1 89 ? 16.204 -2.955 6.235 1.00 64.25 89 ALA A CA 1
ATOM 642 C C . ALA A 1 89 ? 16.106 -4.401 5.716 1.00 64.25 89 ALA A C 1
ATOM 644 O O . ALA A 1 89 ? 15.800 -4.652 4.547 1.00 64.25 89 ALA A O 1
ATOM 645 N N . LYS A 1 90 ? 16.343 -5.383 6.592 1.00 68.06 90 LYS A N 1
ATOM 646 C CA . LYS A 1 90 ? 16.161 -6.802 6.258 1.00 68.06 90 LYS A CA 1
ATOM 647 C C . LYS A 1 90 ? 14.685 -7.080 5.946 1.00 68.06 90 LYS A C 1
ATOM 649 O O . LYS A 1 90 ? 13.780 -6.589 6.620 1.00 68.06 90 LYS A O 1
ATOM 654 N N . ARG A 1 91 ? 14.432 -7.887 4.911 1.00 67.00 91 ARG A N 1
ATOM 655 C CA . ARG A 1 91 ? 13.080 -8.387 4.616 1.00 67.00 91 ARG A CA 1
ATOM 656 C C . ARG A 1 91 ? 12.563 -9.168 5.824 1.00 67.00 91 ARG A C 1
ATOM 658 O O . ARG A 1 91 ? 13.325 -9.906 6.444 1.00 67.00 91 ARG A O 1
ATOM 665 N N . THR A 1 92 ? 11.273 -9.035 6.126 1.00 73.56 92 THR A N 1
ATOM 666 C CA . THR A 1 92 ? 10.658 -9.793 7.219 1.00 73.56 92 THR A CA 1
ATOM 667 C C . THR A 1 92 ? 10.798 -11.291 6.963 1.00 73.56 92 THR A C 1
ATOM 669 O O . THR A 1 92 ? 10.427 -11.791 5.896 1.00 73.56 92 THR A O 1
ATOM 672 N N . SER A 1 93 ? 11.354 -12.018 7.933 1.00 80.31 93 SER A N 1
ATOM 673 C CA . SER A 1 93 ? 11.557 -13.459 7.791 1.00 80.31 93 SER A CA 1
ATOM 674 C C . SER A 1 93 ? 10.214 -14.199 7.794 1.00 80.31 93 SER A C 1
ATOM 676 O O . SER A 1 93 ? 9.197 -13.707 8.296 1.00 80.31 93 SER A O 1
ATOM 678 N N . ASN A 1 94 ? 10.186 -15.414 7.241 1.00 82.69 94 ASN A N 1
ATOM 679 C CA . ASN A 1 94 ? 8.996 -16.271 7.310 1.00 82.69 94 ASN A CA 1
ATOM 680 C C . ASN A 1 94 ? 8.546 -16.497 8.759 1.00 82.69 94 ASN A C 1
ATOM 682 O O . ASN A 1 94 ? 7.346 -16.483 9.032 1.00 82.69 94 ASN A O 1
ATOM 686 N N . LEU A 1 95 ? 9.503 -16.622 9.681 1.00 89.00 95 LEU A N 1
ATOM 687 C CA . LEU A 1 95 ? 9.245 -16.775 11.107 1.00 89.00 95 LEU A CA 1
ATOM 688 C C . LEU A 1 95 ? 8.559 -15.536 11.699 1.00 89.00 95 LEU A C 1
ATOM 690 O O . LEU A 1 95 ? 7.509 -15.660 12.326 1.00 89.00 95 LEU A O 1
ATOM 694 N N . GLN A 1 96 ? 9.069 -14.335 11.409 1.00 84.94 96 GLN A N 1
ATOM 695 C CA . GLN A 1 96 ? 8.442 -13.078 11.837 1.00 84.94 96 GLN A CA 1
ATOM 696 C C . GLN A 1 96 ? 7.018 -12.940 11.282 1.00 84.94 96 GLN A C 1
ATOM 698 O O . GLN A 1 96 ? 6.093 -12.568 12.004 1.00 84.94 96 GLN A O 1
ATOM 703 N N . ARG A 1 97 ? 6.797 -13.306 10.011 1.00 87.25 97 ARG A N 1
ATOM 704 C CA . ARG A 1 97 ? 5.455 -13.290 9.405 1.00 87.25 97 ARG A CA 1
ATOM 705 C C . ARG A 1 97 ? 4.497 -14.288 10.063 1.00 87.25 97 ARG A C 1
ATOM 707 O O . ARG A 1 97 ? 3.312 -13.974 10.189 1.00 87.25 97 ARG A O 1
ATOM 714 N N . LYS A 1 98 ? 4.979 -15.470 10.467 1.00 90.06 98 LYS A N 1
ATOM 715 C CA . LYS A 1 98 ? 4.191 -16.456 11.230 1.00 90.06 98 LYS A CA 1
ATOM 716 C C . LYS A 1 98 ? 3.836 -15.914 12.619 1.00 90.06 98 LYS A C 1
ATOM 718 O O . LYS A 1 98 ? 2.667 -15.966 12.997 1.00 90.06 98 LYS A O 1
ATOM 723 N N . ALA A 1 99 ? 4.797 -15.320 13.327 1.00 91.94 99 ALA A N 1
ATOM 724 C CA . ALA A 1 99 ? 4.582 -14.730 14.648 1.00 91.94 99 ALA A CA 1
ATOM 725 C C . ALA A 1 99 ? 3.528 -13.607 14.623 1.00 91.94 99 ALA A C 1
ATOM 727 O O . ALA A 1 99 ? 2.576 -13.632 15.402 1.00 91.94 99 ALA A O 1
ATOM 728 N N . VAL A 1 100 ? 3.625 -12.675 13.665 1.00 91.31 100 VAL A N 1
ATOM 729 C CA . VAL A 1 100 ? 2.641 -11.587 13.505 1.00 91.31 100 VAL A CA 1
ATOM 730 C C . VAL A 1 100 ? 1.242 -12.129 13.202 1.00 91.31 100 VAL A C 1
ATOM 732 O O . VAL A 1 100 ? 0.266 -11.644 13.774 1.00 91.31 100 VAL A O 1
ATOM 735 N N . ARG A 1 101 ? 1.123 -13.143 12.333 1.00 92.44 101 ARG A N 1
ATOM 736 C CA . ARG A 1 101 ? -0.169 -13.786 12.038 1.00 92.44 101 ARG A CA 1
ATOM 737 C C . ARG A 1 101 ? -0.777 -14.439 13.274 1.00 92.44 101 ARG A C 1
ATOM 739 O O . ARG A 1 101 ? -1.959 -14.234 13.531 1.00 92.44 101 ARG A O 1
ATOM 746 N N . LYS A 1 102 ? 0.026 -15.160 14.062 1.00 92.38 102 LYS A N 1
ATOM 747 C CA . LYS A 1 102 ? -0.422 -15.773 15.320 1.00 92.38 102 LYS A CA 1
ATOM 748 C C . LYS A 1 102 ? -0.955 -14.709 16.286 1.00 92.38 102 LYS A C 1
ATOM 750 O O . LYS A 1 102 ? -2.083 -14.831 16.762 1.00 92.38 102 LYS A O 1
ATOM 755 N N . ALA A 1 103 ? -0.198 -13.628 16.484 1.00 91.44 103 ALA A N 1
ATOM 756 C CA . ALA A 1 103 ? -0.554 -12.533 17.389 1.00 91.44 103 ALA A CA 1
ATOM 757 C C . ALA A 1 103 ? -1.786 -11.723 16.941 1.00 91.44 103 ALA A C 1
ATOM 759 O O . ALA A 1 103 ? -2.527 -11.214 17.777 1.00 91.44 103 ALA A O 1
ATOM 760 N N . ARG A 1 104 ? -2.021 -11.593 15.629 1.00 92.44 104 ARG A N 1
ATOM 761 C CA . ARG A 1 104 ? -3.155 -10.839 15.060 1.00 92.44 104 ARG A CA 1
ATOM 762 C C . ARG A 1 104 ? -4.357 -11.705 14.682 1.00 92.44 104 ARG A C 1
ATOM 764 O O . ARG A 1 104 ? -5.314 -11.184 14.111 1.00 92.44 104 ARG A O 1
ATOM 771 N N . SER A 1 105 ? -4.316 -13.001 14.982 1.00 93.38 105 SER A N 1
ATOM 772 C CA . SER A 1 105 ? -5.421 -13.915 14.691 1.00 93.38 105 SER A CA 1
ATOM 773 C C . SER A 1 105 ? -6.706 -13.496 15.428 1.00 93.38 105 SER A C 1
ATOM 775 O O . SER A 1 105 ? -6.623 -12.932 16.525 1.00 93.38 105 SER A O 1
ATOM 777 N N . PRO A 1 106 ? -7.903 -13.781 14.877 1.00 94.19 106 PRO A N 1
ATOM 778 C CA . PRO A 1 106 ? -9.172 -13.493 15.551 1.00 94.19 106 PRO A CA 1
ATOM 779 C C . PRO A 1 106 ? -9.235 -14.085 16.964 1.00 94.19 106 PRO A C 1
ATOM 781 O O . PRO A 1 106 ? -9.630 -13.395 17.899 1.00 94.19 106 PRO A O 1
ATOM 784 N N . LYS A 1 107 ? -8.730 -15.315 17.139 1.00 93.00 107 LYS A N 1
ATOM 785 C CA . LYS A 1 107 ? -8.624 -15.990 18.440 1.00 93.00 107 LYS A CA 1
ATOM 786 C C . LYS A 1 107 ? -7.778 -15.190 19.437 1.00 93.00 107 LYS A C 1
ATOM 788 O O . LYS A 1 107 ? -8.226 -14.942 20.551 1.00 93.00 107 LYS A O 1
ATOM 793 N N . ALA A 1 108 ? -6.592 -14.728 19.032 1.00 90.25 108 ALA A N 1
ATOM 794 C CA . ALA A 1 108 ? -5.734 -13.910 19.892 1.00 90.25 108 ALA A CA 1
ATOM 795 C C . ALA A 1 108 ? -6.382 -12.558 20.250 1.00 90.25 108 ALA A C 1
ATOM 797 O O . ALA A 1 108 ? -6.279 -12.102 21.389 1.00 90.25 108 ALA A O 1
ATOM 798 N N . ARG A 1 109 ? -7.099 -11.933 19.305 1.00 90.88 109 ARG A N 1
ATOM 799 C CA . ARG A 1 109 ? -7.837 -10.682 19.555 1.00 90.88 109 ARG A CA 1
ATOM 800 C C . ARG A 1 109 ? -8.996 -10.887 20.531 1.00 90.88 109 ARG A C 1
ATOM 802 O O . ARG A 1 109 ? -9.160 -10.067 21.427 1.00 90.88 109 ARG A O 1
ATOM 809 N N . ALA A 1 110 ? -9.749 -11.976 20.388 1.00 91.44 110 ALA A N 1
ATOM 810 C CA . ALA A 1 110 ? -10.859 -12.315 21.276 1.00 91.44 110 ALA A CA 1
ATOM 811 C C . ALA A 1 110 ? -10.384 -12.581 22.713 1.00 91.44 110 ALA A C 1
ATOM 813 O O . ALA A 1 110 ? -10.973 -12.058 23.655 1.00 91.44 110 ALA A O 1
ATOM 814 N N . ILE A 1 111 ? -9.280 -13.320 22.886 1.00 91.44 111 ILE A N 1
ATOM 815 C CA . ILE A 1 111 ? -8.665 -13.551 24.204 1.00 91.44 111 ILE A CA 1
ATOM 816 C C . ILE A 1 111 ? -8.257 -12.221 24.845 1.00 91.44 111 ILE A C 1
ATOM 818 O O . ILE A 1 111 ? -8.593 -11.963 25.997 1.00 91.44 111 ILE A O 1
ATOM 822 N N . LYS A 1 112 ? -7.591 -11.340 24.089 1.00 88.44 112 LYS A N 1
ATOM 823 C CA . LYS A 1 112 ? -7.165 -10.030 24.597 1.00 88.44 112 LYS A CA 1
ATOM 824 C C . LYS A 1 112 ? -8.344 -9.119 24.955 1.00 88.44 112 LYS A C 1
ATOM 826 O O . LYS A 1 112 ? -8.257 -8.380 25.926 1.00 88.44 112 LYS A O 1
ATOM 831 N N . ALA A 1 113 ? -9.434 -9.169 24.188 1.00 89.00 113 ALA A N 1
ATOM 832 C CA . ALA A 1 113 ? -10.650 -8.418 24.488 1.00 89.00 113 ALA A CA 1
ATOM 833 C C . ALA A 1 113 ? -11.301 -8.903 25.793 1.00 89.00 113 ALA A C 1
ATOM 835 O O . ALA A 1 113 ? -11.598 -8.081 26.651 1.00 89.00 113 ALA A O 1
ATOM 836 N N . ARG A 1 114 ? -11.421 -10.226 25.978 1.00 87.19 114 ARG A N 1
ATOM 837 C CA . ARG A 1 114 ? -11.930 -10.833 27.222 1.00 87.19 114 ARG A CA 1
ATOM 838 C C . ARG A 1 114 ? -11.058 -10.527 28.439 1.00 87.19 114 ARG A C 1
ATOM 840 O O . ARG A 1 114 ? -11.579 -10.340 29.527 1.00 87.19 114 ARG A O 1
ATOM 847 N N . ALA A 1 115 ? -9.740 -10.474 28.258 1.00 83.38 115 ALA A N 1
ATOM 848 C CA . ALA A 1 115 ? -8.810 -10.112 29.326 1.00 83.38 115 ALA A CA 1
ATOM 849 C C . ALA A 1 115 ? -8.876 -8.623 29.710 1.00 83.38 115 ALA A C 1
ATOM 851 O O . ALA A 1 115 ? -8.458 -8.277 30.802 1.00 83.38 115 ALA A O 1
ATOM 852 N N . LYS A 1 116 ? -9.370 -7.749 28.821 1.00 81.44 116 LYS A N 1
ATOM 853 C CA . LYS A 1 116 ? -9.521 -6.305 29.072 1.00 81.44 116 LYS A CA 1
ATOM 854 C C . LYS A 1 116 ? -10.895 -5.938 29.653 1.00 81.44 116 LYS A C 1
ATOM 856 O O . LYS A 1 116 ? -11.061 -4.839 30.160 1.00 81.44 116 LYS A O 1
ATOM 861 N N . SER A 1 117 ? -11.890 -6.813 29.505 1.00 72.44 117 SER A N 1
ATOM 862 C CA . SER A 1 117 ? -13.241 -6.621 30.046 1.00 72.44 117 SER A CA 1
ATOM 863 C C . SER A 1 117 ? -13.418 -7.181 31.464 1.00 72.44 117 SER A C 1
ATOM 865 O O . SER A 1 117 ? -14.538 -7.174 31.962 1.00 72.44 117 SER A O 1
ATOM 867 N N . LYS A 1 118 ? -12.355 -7.734 32.054 1.00 53.94 118 LYS A N 1
ATOM 868 C CA . LYS A 1 118 ? -12.243 -8.027 33.485 1.00 53.94 118 LYS A CA 1
ATOM 869 C C . LYS A 1 118 ? -11.472 -6.891 34.137 1.00 53.94 118 LYS A C 1
ATOM 871 O O . LYS A 1 118 ? -11.804 -6.583 35.294 1.00 53.94 118 LYS A O 1
#

Radius of gyration: 25.7 Å; chains: 1; bounding box: 60×40×68 Å

Sequence (118 aa):
MATKAQTKRAQDQRDANPPKPKKAARPRRDIDVDTAKPGVSASDRKVGAGGTATRNASKRAAKKGGAKLENSATGKPSRKSTRKATGGAKRTSNLQRKAVRKARSPKARAIKARAKSK

Foldseek 3Di:
DDDPVRVVVVVVVCVVPPPDDDDDDDDDQPDQWDPVDPPDDNPPPDDDDDAPQVVPDDPCCLVPWFFRDDRDPVPDDDDDDPGQTGPNDDDQDPVNVVVVCVCPPPVNVVVVVVVVVD